Protein AF-A0A0P9W1X7-F1 (afdb_monomer)

Sequence (98 aa):
MSSSPAEKRPLPSILAGPLLRRQEAGRLVLWLVGSRPLKLILRLRHGVENAADDFNDHSLTDQQCQIVAVGRHAFIHLIDLQLEAERPWTPGSITTCW

Radius of gyration: 21.08 Å; Cα contacts (8 Å, |Δi|>4): 143; chains: 1; bounding box: 38×34×87 Å

Organism: NCBI:txid86176

Mean predicted aligned error: 11.5 Å

Nearest PDB structures (foldseek):
  7tug-assembly1_D  TM=4.392E-01  e=5.289E+00  Homo sapiens
  4fei-assembly1_A-2  TM=2.155E-01  e=1.036E+00  Deinococcus radiodurans R1 = ATCC 13939 = DSM 20539
  5ds1-assembly1_A-2  TM=2.514E-01  e=3.189E+00  Pisum sativum
  8u7i-assembly1_L  TM=2.871E-01  e=5.595E+00 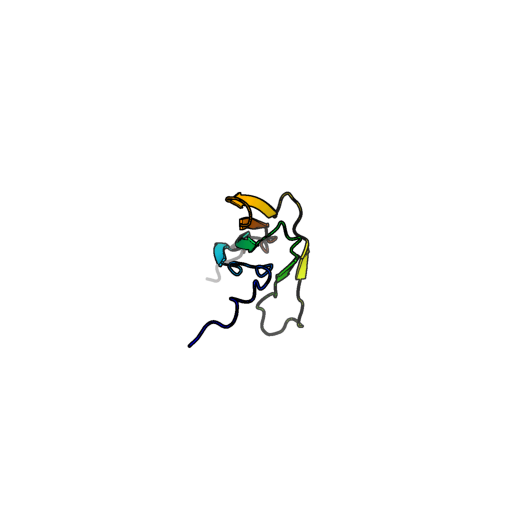 Bacillus phage phi3T

Solvent-accessible surface area (backbone atoms only — not comparable to full-atom values): 6301 Å² total; per-residue (Å²): 137,90,73,78,74,81,72,82,67,75,79,54,66,63,74,40,72,77,40,79,75,45,80,55,89,36,36,43,31,34,36,32,30,17,39,48,94,76,92,58,70,50,74,45,69,74,90,53,96,79,62,70,96,58,63,50,76,42,77,56,46,78,90,28,37,45,76,46,76,50,84,91,54,35,21,40,34,44,32,49,44,77,43,88,47,81,68,80,84,74,93,79,76,85,72,81,81,126

Structure (mmCIF, N/CA/C/O backbone):
data_AF-A0A0P9W1X7-F1
#
_entry.id   AF-A0A0P9W1X7-F1
#
loop_
_atom_site.group_PDB
_atom_site.id
_atom_site.type_symbol
_atom_site.label_atom_id
_atom_site.label_alt_id
_atom_site.label_comp_id
_atom_site.label_asym_id
_atom_site.label_entity_id
_atom_site.label_seq_id
_atom_site.pdbx_PDB_ins_code
_atom_site.Cartn_x
_atom_site.Cartn_y
_atom_site.Cartn_z
_atom_site.occupancy
_atom_site.B_iso_or_equiv
_atom_site.auth_seq_id
_atom_site.auth_comp_id
_atom_site.auth_asym_id
_atom_site.auth_atom_id
_atom_site.pdbx_PDB_model_num
ATOM 1 N N . MET A 1 1 ? 0.780 -22.601 37.048 1.00 41.12 1 MET A N 1
ATOM 2 C CA . MET A 1 1 ? -0.371 -21.725 36.733 1.00 41.12 1 MET A CA 1
ATOM 3 C C . MET A 1 1 ? 0.197 -20.332 36.473 1.00 41.12 1 MET A C 1
ATOM 5 O O . MET A 1 1 ? 0.480 -19.626 37.422 1.00 41.12 1 MET A O 1
ATOM 9 N N . SER A 1 2 ? 0.775 -20.057 35.301 1.00 53.72 2 SER A N 1
ATOM 10 C CA . SER A 1 2 ? 0.134 -19.671 34.025 1.00 53.72 2 SER A CA 1
ATOM 11 C C . SER A 1 2 ? -0.872 -18.530 34.140 1.00 53.72 2 SER A C 1
ATOM 13 O O . SER A 1 2 ? -2.070 -18.773 34.147 1.00 53.72 2 SER A O 1
ATOM 15 N N . SER A 1 3 ? -0.353 -17.303 34.150 1.00 45.16 3 SER A N 1
ATOM 16 C CA . SER A 1 3 ? -0.833 -16.209 33.295 1.00 45.16 3 SER A CA 1
ATOM 17 C C . SER A 1 3 ? 0.162 -15.049 33.399 1.00 45.16 3 SER A C 1
ATOM 19 O O . SER A 1 3 ? 0.045 -14.202 34.281 1.00 45.16 3 SER A O 1
ATOM 21 N N . SER A 1 4 ? 1.171 -15.021 32.520 1.00 57.12 4 SER A N 1
ATOM 22 C CA . SER A 1 4 ? 1.855 -13.753 32.235 1.00 57.12 4 SER A CA 1
ATOM 23 C C . SER A 1 4 ? 0.797 -12.841 31.608 1.00 57.12 4 SER A C 1
ATOM 25 O O . SER A 1 4 ? 0.078 -13.324 30.723 1.00 57.12 4 SER A O 1
ATOM 27 N N . PRO A 1 5 ? 0.601 -11.595 32.076 1.00 58.22 5 PRO A N 1
ATOM 28 C CA . PRO A 1 5 ? -0.385 -10.712 31.473 1.00 58.22 5 PRO A CA 1
ATOM 29 C C . PRO A 1 5 ? -0.018 -10.628 29.998 1.00 58.22 5 PRO A C 1
ATOM 31 O O . PRO A 1 5 ? 1.144 -10.388 29.682 1.00 58.22 5 PRO A O 1
ATOM 34 N N . ALA A 1 6 ? -0.967 -10.911 29.106 1.00 60.97 6 ALA A N 1
ATOM 35 C CA . ALA A 1 6 ? -0.779 -10.700 27.682 1.00 60.97 6 ALA A CA 1
ATOM 36 C C . ALA A 1 6 ? -0.344 -9.242 27.504 1.00 60.97 6 ALA A C 1
ATOM 38 O O . ALA A 1 6 ? -1.149 -8.314 27.606 1.00 60.97 6 ALA A O 1
ATOM 39 N N . GLU A 1 7 ? 0.967 -9.061 27.385 1.00 59.34 7 GLU A N 1
ATOM 40 C CA . GLU A 1 7 ? 1.653 -7.793 27.278 1.00 59.34 7 GLU A CA 1
ATOM 41 C C . GLU A 1 7 ? 1.005 -7.106 26.084 1.00 59.34 7 GLU A C 1
ATOM 43 O O . GLU A 1 7 ? 1.087 -7.611 24.963 1.00 59.34 7 GLU A O 1
ATOM 48 N N . LYS A 1 8 ? 0.247 -6.030 26.334 1.00 63.31 8 LYS A N 1
ATOM 49 C CA . LYS A 1 8 ? -0.451 -5.262 25.298 1.00 63.31 8 LYS A CA 1
ATOM 50 C C . LYS A 1 8 ? 0.601 -4.564 24.445 1.00 63.31 8 LYS A C 1
ATOM 52 O O . LYS A 1 8 ? 0.815 -3.361 24.574 1.00 63.31 8 LYS A O 1
ATOM 57 N N . ARG A 1 9 ? 1.313 -5.326 23.618 1.00 72.69 9 ARG A N 1
ATOM 58 C CA . ARG A 1 9 ? 2.293 -4.774 22.699 1.00 72.69 9 ARG A CA 1
ATOM 59 C C . ARG A 1 9 ? 1.532 -3.884 21.726 1.00 72.69 9 ARG A C 1
ATOM 61 O O . ARG A 1 9 ? 0.504 -4.316 21.195 1.00 72.69 9 ARG A O 1
ATOM 68 N N . PRO A 1 10 ? 1.982 -2.635 21.534 1.00 79.81 10 PRO A N 1
ATOM 69 C CA . PRO A 1 10 ? 1.356 -1.750 20.570 1.00 79.81 10 PRO A CA 1
ATOM 70 C C . PRO A 1 10 ? 1.345 -2.438 19.203 1.00 79.81 10 PRO A C 1
ATOM 72 O O . PRO A 1 10 ? 2.302 -3.128 18.843 1.00 79.81 10 PRO A O 1
ATOM 75 N N . LEU A 1 11 ? 0.244 -2.278 18.464 1.00 83.88 11 LEU A N 1
ATOM 76 C CA . LEU A 1 11 ? 0.127 -2.848 17.124 1.00 83.88 11 LEU A CA 1
ATOM 77 C C . LEU A 1 11 ? 1.306 -2.366 16.265 1.00 83.88 11 LEU A C 1
ATOM 79 O O . LEU A 1 11 ? 1.643 -1.176 16.308 1.00 83.88 11 LEU A O 1
ATOM 83 N N . PRO A 1 12 ? 1.936 -3.254 15.478 1.00 88.06 12 PRO A N 1
ATOM 84 C CA . PRO A 1 12 ? 3.013 -2.845 14.595 1.00 88.06 12 PRO A CA 1
ATOM 85 C C . PRO A 1 12 ? 2.490 -1.819 13.587 1.00 88.06 12 PRO A C 1
ATOM 87 O O . PRO A 1 12 ? 1.312 -1.814 13.222 1.00 88.06 12 PRO A O 1
ATOM 90 N N . SER A 1 13 ? 3.362 -0.914 13.139 1.00 89.75 13 SER A N 1
ATOM 91 C CA . SER A 1 13 ? 2.955 0.128 12.184 1.00 89.75 13 SER A CA 1
ATOM 92 C C . SER A 1 13 ? 2.525 -0.467 10.841 1.00 89.75 13 SER A C 1
ATOM 94 O O . SER A 1 13 ? 1.607 0.060 10.223 1.00 89.75 13 SER A O 1
ATOM 96 N N . ILE A 1 14 ? 3.136 -1.583 10.436 1.00 91.62 14 ILE A N 1
ATOM 97 C CA . ILE A 1 14 ? 2.773 -2.364 9.252 1.00 91.62 14 ILE A CA 1
ATOM 98 C C . ILE A 1 14 ? 2.119 -3.658 9.739 1.00 91.62 14 ILE A C 1
ATOM 100 O O . ILE A 1 14 ? 2.735 -4.426 10.475 1.00 91.62 14 ILE A O 1
ATOM 104 N N . LEU A 1 15 ? 0.867 -3.872 9.345 1.00 90.44 15 LEU A N 1
ATOM 105 C CA . LEU A 1 15 ? 0.092 -5.080 9.632 1.00 90.44 15 LEU A CA 1
ATOM 106 C C . LEU A 1 15 ? 0.282 -6.140 8.545 1.00 90.44 15 LEU A C 1
ATOM 108 O O . LEU A 1 15 ? 0.360 -7.325 8.853 1.00 90.44 15 LEU A O 1
ATOM 112 N N . ALA A 1 16 ? 0.379 -5.712 7.285 1.00 89.62 16 ALA A N 1
ATOM 113 C CA . ALA A 1 16 ? 0.721 -6.564 6.154 1.00 89.62 16 ALA A CA 1
ATOM 114 C C . ALA A 1 16 ? 1.673 -5.809 5.222 1.00 89.62 16 ALA A C 1
ATOM 116 O O . ALA A 1 16 ? 1.434 -4.641 4.901 1.00 89.62 16 ALA A O 1
ATOM 117 N N . GLY A 1 17 ? 2.764 -6.479 4.844 1.00 83.62 17 GLY A N 1
ATOM 118 C CA . GLY A 1 17 ? 3.833 -5.912 4.025 1.00 83.62 17 GLY A CA 1
ATOM 119 C C . GLY A 1 17 ? 3.401 -5.592 2.591 1.00 83.62 17 GLY A C 1
ATOM 120 O O . GLY A 1 17 ? 2.282 -5.924 2.198 1.00 83.62 17 GLY A O 1
ATOM 121 N N . PRO A 1 18 ? 4.280 -4.939 1.813 1.00 88.06 18 PRO A N 1
ATOM 122 C CA . PRO A 1 18 ? 3.957 -4.493 0.467 1.00 88.06 18 PRO A CA 1
ATOM 123 C C . PRO A 1 18 ? 3.680 -5.693 -0.444 1.00 88.06 18 PRO A C 1
ATOM 125 O O . PRO A 1 18 ? 4.568 -6.480 -0.765 1.00 88.06 18 PRO A O 1
ATOM 128 N N . LEU A 1 19 ? 2.427 -5.824 -0.856 1.00 91.38 19 LEU A N 1
ATOM 129 C CA . LEU A 1 19 ? 1.961 -6.813 -1.810 1.00 91.38 19 LEU A CA 1
ATOM 130 C C . LEU A 1 19 ? 1.973 -6.185 -3.194 1.00 91.38 19 LEU A C 1
ATOM 132 O O . LEU A 1 19 ? 1.216 -5.253 -3.468 1.00 91.38 19 LEU A O 1
ATOM 136 N N . LEU A 1 20 ? 2.814 -6.712 -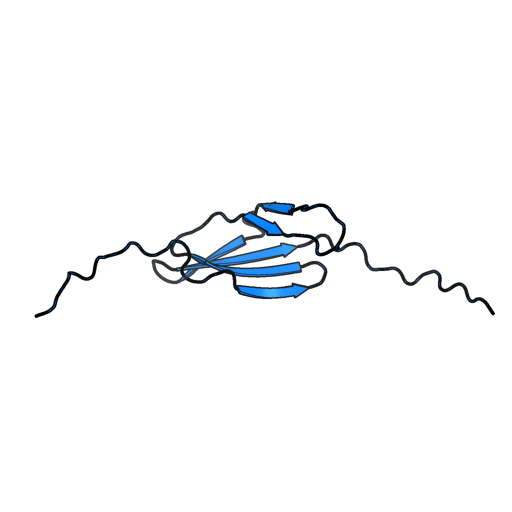4.077 1.00 91.50 20 LEU A N 1
ATOM 137 C CA . LEU A 1 20 ? 2.786 -6.342 -5.483 1.00 91.50 20 LEU A CA 1
ATOM 138 C C . LEU A 1 20 ? 1.490 -6.870 -6.105 1.00 91.50 20 LEU A C 1
ATOM 140 O O . LEU A 1 20 ? 1.296 -8.079 -6.236 1.00 91.50 20 LEU A O 1
ATOM 144 N N . ARG A 1 21 ? 0.579 -5.963 -6.462 1.00 90.12 21 ARG A N 1
ATOM 145 C CA . ARG A 1 21 ? -0.717 -6.323 -7.044 1.00 90.12 21 ARG A CA 1
ATOM 146 C C . ARG A 1 21 ? -0.647 -6.412 -8.558 1.00 90.12 21 ARG A C 1
ATOM 148 O O . ARG A 1 21 ? -1.323 -7.251 -9.151 1.00 90.12 21 ARG A O 1
ATOM 155 N N . ARG A 1 22 ? 0.128 -5.520 -9.175 1.00 90.38 22 ARG A N 1
ATOM 156 C CA . ARG A 1 22 ? 0.251 -5.414 -10.626 1.00 90.38 22 ARG A CA 1
ATOM 157 C C . ARG A 1 22 ? 1.587 -4.795 -10.994 1.00 90.38 22 ARG A C 1
ATOM 159 O O . ARG A 1 22 ? 1.992 -3.804 -10.392 1.00 90.38 22 ARG A O 1
ATOM 166 N N . GLN A 1 23 ? 2.218 -5.358 -12.011 1.00 89.19 23 GLN A N 1
ATOM 167 C CA . GLN A 1 23 ? 3.434 -4.830 -12.604 1.00 89.19 23 GLN A CA 1
ATOM 168 C C . GLN A 1 23 ? 3.254 -4.789 -14.118 1.00 89.19 23 GLN A C 1
ATOM 170 O O . GLN A 1 23 ? 2.883 -5.788 -14.732 1.00 89.19 23 GLN A O 1
ATOM 175 N N . GLU A 1 24 ? 3.517 -3.627 -14.699 1.00 86.88 24 GLU A N 1
ATOM 176 C CA . GLU A 1 24 ? 3.588 -3.384 -16.136 1.00 86.88 24 GLU A CA 1
ATOM 177 C C . GLU A 1 24 ? 4.843 -2.578 -16.466 1.00 86.88 24 GLU A C 1
ATOM 179 O O . GLU A 1 24 ? 5.462 -1.996 -15.577 1.00 86.88 24 GLU A O 1
ATOM 184 N N . ALA A 1 25 ? 5.184 -2.492 -17.754 1.00 80.94 25 ALA A N 1
ATOM 185 C CA . ALA A 1 25 ? 6.377 -1.793 -18.236 1.00 80.94 25 ALA A CA 1
ATOM 186 C C . ALA A 1 25 ? 6.475 -0.317 -17.791 1.00 80.94 25 ALA A C 1
ATOM 188 O O . ALA A 1 25 ? 7.579 0.198 -17.681 1.00 80.94 25 ALA A O 1
ATOM 189 N N . GLY A 1 26 ? 5.347 0.344 -17.510 1.00 85.94 26 GLY A N 1
ATOM 190 C CA . GLY A 1 26 ? 5.302 1.740 -17.055 1.00 85.94 26 GLY A CA 1
ATOM 191 C C . GLY A 1 26 ? 4.479 1.962 -15.790 1.00 85.94 26 GLY A C 1
ATOM 192 O O . GLY A 1 26 ? 4.142 3.095 -15.474 1.00 85.94 26 GLY A O 1
ATOM 193 N N . ARG A 1 27 ? 4.075 0.906 -15.076 1.00 89.06 27 ARG A N 1
ATOM 194 C CA . ARG A 1 27 ? 3.171 1.063 -13.930 1.00 89.06 27 ARG A CA 1
ATOM 195 C C . ARG A 1 27 ? 3.379 -0.014 -12.887 1.00 89.06 27 ARG A C 1
ATOM 197 O O . ARG A 1 27 ? 3.394 -1.206 -13.199 1.00 89.06 27 ARG A O 1
ATOM 204 N N . LEU A 1 28 ? 3.463 0.406 -11.633 1.00 90.81 28 LEU A N 1
ATOM 205 C CA . LEU A 1 28 ? 3.630 -0.471 -10.489 1.00 90.81 28 LEU A CA 1
ATOM 206 C C . LEU A 1 28 ? 2.534 -0.196 -9.463 1.00 90.81 28 LEU A C 1
ATOM 208 O O . LEU A 1 28 ? 2.418 0.914 -8.950 1.00 90.81 28 LEU A O 1
ATOM 212 N N . VAL A 1 29 ? 1.749 -1.227 -9.147 1.00 92.50 29 VAL A N 1
ATOM 213 C CA . VAL A 1 29 ? 0.693 -1.145 -8.134 1.00 92.50 29 VAL A CA 1
ATOM 214 C C . VAL A 1 29 ? 1.056 -2.030 -6.951 1.00 92.50 29 VAL A C 1
ATOM 216 O O . VAL A 1 29 ? 1.133 -3.255 -7.094 1.00 92.50 29 VAL A O 1
ATOM 219 N N . LEU A 1 30 ? 1.229 -1.427 -5.775 1.00 93.81 30 LEU A N 1
ATOM 220 C CA . LEU A 1 30 ? 1.508 -2.127 -4.521 1.00 93.81 30 LEU A CA 1
ATOM 221 C C . LEU A 1 30 ? 0.471 -1.793 -3.461 1.00 93.81 30 LEU A C 1
ATOM 223 O O . LEU A 1 30 ? 0.007 -0.661 -3.370 1.00 93.81 30 LEU A O 1
ATOM 227 N N . TRP A 1 31 ? 0.152 -2.760 -2.612 1.00 94.19 31 TRP A N 1
ATOM 228 C CA . TRP A 1 31 ? -0.730 -2.562 -1.468 1.00 94.19 31 TRP A CA 1
ATOM 229 C C . TRP A 1 31 ? 0.027 -2.800 -0.168 1.00 94.19 31 TRP A C 1
ATOM 231 O O . TRP A 1 31 ? 0.747 -3.784 -0.048 1.00 94.19 31 TRP A O 1
ATOM 241 N N . LEU A 1 32 ? -0.161 -1.937 0.826 1.00 94.12 32 LEU A N 1
ATOM 242 C CA . LEU A 1 32 ? 0.395 -2.111 2.170 1.00 94.12 32 LEU A CA 1
ATOM 243 C C . LEU A 1 32 ? -0.689 -1.843 3.206 1.00 94.12 32 LEU A C 1
ATOM 245 O O . LEU A 1 32 ? -1.428 -0.869 3.091 1.00 94.12 32 LEU A O 1
ATOM 249 N N . VAL A 1 33 ? -0.780 -2.669 4.247 1.00 94.75 33 VAL A N 1
ATOM 250 C CA . VAL A 1 33 ? -1.738 -2.425 5.333 1.00 94.75 33 VAL A CA 1
ATOM 251 C C . VAL A 1 33 ? -0.987 -1.912 6.547 1.00 94.75 33 VAL A C 1
ATOM 253 O O . VAL A 1 33 ? -0.157 -2.618 7.115 1.00 94.75 33 VAL A O 1
ATOM 256 N N . GLY A 1 34 ? -1.284 -0.679 6.946 1.00 94.00 34 GLY A N 1
ATOM 257 C CA . GLY A 1 34 ? -0.753 -0.052 8.149 1.00 94.00 34 GLY A CA 1
ATOM 258 C C . GLY A 1 34 ? -1.773 -0.049 9.280 1.00 94.00 34 GLY A C 1
ATOM 259 O O . GLY A 1 34 ? -2.977 -0.104 9.036 1.00 94.00 34 GLY A O 1
ATOM 260 N N . SER A 1 35 ? -1.308 0.052 10.524 1.00 93.50 35 SER A N 1
ATOM 261 C CA . SER A 1 35 ? -2.204 0.239 11.676 1.00 93.50 35 SER A CA 1
ATOM 262 C C . SER A 1 35 ? -2.690 1.681 11.861 1.00 93.50 35 SER A C 1
ATOM 264 O O . SER A 1 35 ? -3.617 1.952 12.624 1.00 93.50 35 SER A O 1
ATOM 266 N N . ARG A 1 36 ? -2.063 2.602 11.129 1.00 91.56 36 ARG A N 1
ATOM 267 C CA . ARG A 1 36 ? -2.323 4.042 11.044 1.00 91.56 36 ARG A CA 1
ATOM 268 C C . ARG A 1 36 ? -1.994 4.524 9.623 1.00 91.56 36 ARG A C 1
ATOM 270 O O . ARG A 1 36 ? -1.309 3.792 8.907 1.00 91.56 36 ARG A O 1
ATOM 277 N N . PRO A 1 37 ? -2.407 5.737 9.224 1.00 89.94 37 PRO A N 1
ATOM 278 C CA . PRO A 1 37 ? -1.918 6.360 7.998 1.00 89.94 37 PRO A CA 1
ATOM 279 C C . PRO A 1 37 ? -0.393 6.530 8.053 1.00 89.94 37 PRO A C 1
ATOM 281 O O . PRO A 1 37 ? 0.145 7.058 9.033 1.00 89.94 37 PRO A O 1
ATOM 284 N N . LEU A 1 38 ? 0.305 6.066 7.019 1.00 88.12 38 LEU A N 1
ATOM 285 C CA . LEU A 1 38 ? 1.757 6.125 6.889 1.00 88.12 38 LEU A CA 1
ATOM 286 C C . LEU A 1 38 ? 2.129 6.961 5.665 1.00 88.12 38 LEU A C 1
ATOM 288 O O . LEU A 1 38 ? 1.568 6.790 4.586 1.00 88.12 38 LEU A O 1
ATOM 292 N N . LYS A 1 39 ? 3.125 7.833 5.833 1.00 87.75 39 LYS A N 1
ATOM 293 C CA . LYS A 1 39 ? 3.821 8.452 4.703 1.00 87.75 39 LYS A CA 1
ATOM 294 C C . LYS A 1 39 ? 4.886 7.476 4.222 1.00 87.75 39 LYS A C 1
ATOM 296 O O . LYS A 1 39 ? 5.715 7.040 5.020 1.00 87.75 39 LYS A O 1
ATOM 301 N N . LEU A 1 40 ? 4.822 7.109 2.949 1.00 87.69 40 LEU A N 1
ATOM 302 C CA . LEU A 1 40 ? 5.646 6.065 2.354 1.00 87.69 40 LEU A CA 1
ATOM 303 C C . LEU A 1 40 ? 6.518 6.666 1.248 1.00 87.69 40 LEU A C 1
ATOM 305 O O . LEU A 1 40 ? 6.085 7.553 0.516 1.00 87.69 40 LEU A O 1
ATOM 309 N N . ILE A 1 41 ? 7.743 6.163 1.134 1.00 89.31 41 ILE A N 1
ATOM 310 C CA . ILE A 1 41 ? 8.661 6.457 0.031 1.00 89.31 41 ILE A CA 1
ATOM 311 C C . ILE A 1 41 ? 8.915 5.128 -0.666 1.00 89.31 41 ILE A C 1
ATOM 313 O O . ILE A 1 41 ? 9.199 4.128 -0.001 1.00 89.31 41 ILE A O 1
ATOM 317 N N . LEU A 1 42 ? 8.776 5.109 -1.987 1.00 88.81 42 LEU A N 1
ATOM 318 C CA . LEU A 1 42 ? 9.025 3.922 -2.785 1.00 88.81 42 LEU A CA 1
ATOM 319 C C . LEU A 1 42 ? 10.398 4.045 -3.440 1.00 88.81 42 LEU A C 1
ATOM 321 O O . LEU A 1 42 ? 10.611 4.902 -4.288 1.00 88.81 42 LEU A O 1
ATOM 325 N N . ARG A 1 43 ? 11.321 3.176 -3.037 1.00 87.81 43 ARG A N 1
ATOM 326 C CA . ARG A 1 43 ? 12.678 3.115 -3.574 1.00 87.81 43 ARG A CA 1
ATOM 327 C C . ARG A 1 43 ? 12.767 2.003 -4.613 1.00 87.81 43 ARG A C 1
ATOM 329 O O . ARG A 1 43 ? 12.568 0.837 -4.267 1.00 87.81 43 ARG A O 1
ATOM 336 N N . LEU A 1 44 ? 13.060 2.348 -5.864 1.00 85.44 44 LEU A N 1
ATOM 337 C CA . LEU A 1 44 ? 13.177 1.394 -6.970 1.00 85.44 44 LEU A CA 1
ATOM 338 C C . LEU A 1 44 ? 14.606 1.353 -7.504 1.00 85.44 44 LEU A C 1
ATOM 340 O O . LEU A 1 44 ? 15.270 2.379 -7.585 1.00 85.44 44 LEU A O 1
ATOM 344 N N . ARG A 1 45 ? 15.067 0.156 -7.879 1.00 80.94 45 ARG A N 1
ATOM 345 C CA . ARG A 1 45 ? 16.352 -0.053 -8.559 1.00 80.94 45 ARG A CA 1
ATOM 346 C C . ARG A 1 45 ? 16.109 -0.448 -10.009 1.00 80.94 45 ARG A C 1
ATOM 348 O O . ARG A 1 45 ? 15.268 -1.314 -10.269 1.00 80.94 45 ARG A O 1
ATOM 355 N N . HIS A 1 46 ? 16.856 0.142 -10.935 1.00 72.38 46 HIS A N 1
ATOM 356 C CA . HIS A 1 46 ? 16.862 -0.311 -12.324 1.00 72.38 46 HIS A CA 1
ATOM 357 C C . HIS A 1 46 ? 17.724 -1.575 -12.430 1.00 72.38 46 HIS A C 1
ATOM 359 O O . HIS A 1 46 ? 18.867 -1.599 -11.995 1.00 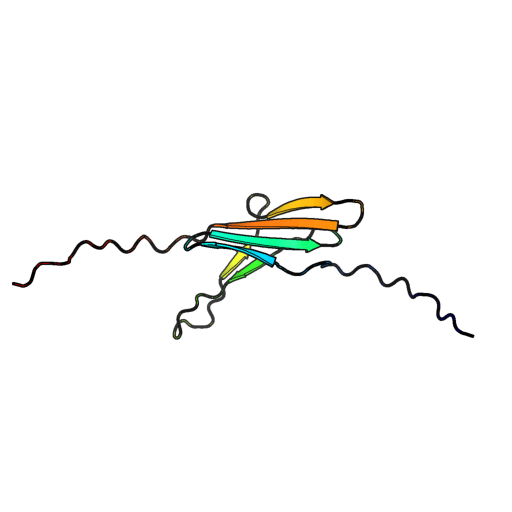72.38 46 HIS A O 1
ATOM 365 N N . GLY A 1 47 ? 17.164 -2.659 -12.972 1.00 64.75 47 GLY A N 1
ATOM 366 C CA . 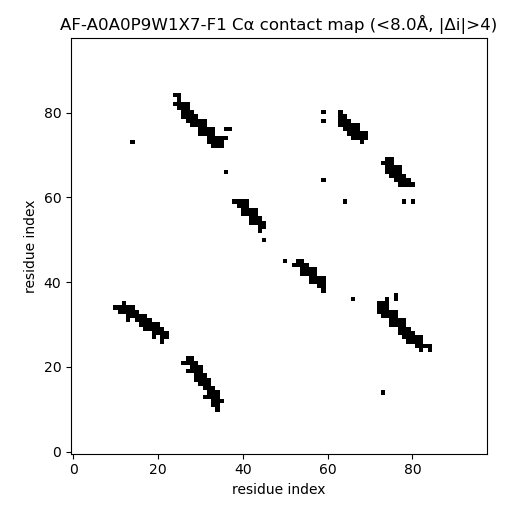GLY A 1 47 ? 17.801 -3.983 -12.996 1.00 64.75 47 GLY A CA 1
ATOM 367 C C . GLY A 1 47 ? 18.910 -4.166 -14.038 1.00 64.75 47 GLY A C 1
ATOM 368 O O . GLY A 1 47 ? 19.107 -5.286 -14.496 1.00 64.75 47 GLY A O 1
ATOM 369 N N . VAL A 1 48 ? 19.588 -3.100 -14.468 1.00 60.97 48 VAL A N 1
ATOM 370 C CA . VAL A 1 48 ? 20.646 -3.196 -15.483 1.00 60.97 48 VAL A CA 1
ATOM 371 C C . VAL A 1 48 ? 21.958 -3.538 -14.779 1.00 60.97 48 VAL A C 1
ATOM 373 O O . VAL A 1 48 ? 22.442 -2.740 -13.985 1.00 60.97 48 VAL A O 1
ATOM 376 N N . GLU A 1 49 ? 22.533 -4.706 -15.084 1.00 57.09 49 GLU A N 1
ATOM 377 C CA . GLU A 1 49 ? 23.703 -5.326 -14.418 1.00 57.09 49 GLU A CA 1
ATOM 378 C C . GLU A 1 49 ? 24.976 -4.460 -14.300 1.00 57.09 49 GLU A C 1
ATOM 380 O O . GLU A 1 49 ? 25.921 -4.878 -13.643 1.00 57.09 49 GLU A O 1
ATOM 385 N N . ASN A 1 50 ? 25.019 -3.262 -14.890 1.00 52.47 50 ASN A N 1
ATOM 386 C CA . ASN A 1 50 ? 26.191 -2.378 -14.884 1.00 52.47 50 ASN A CA 1
ATOM 387 C C . ASN A 1 50 ? 25.870 -0.898 -14.611 1.00 52.47 50 ASN A C 1
ATOM 389 O O . ASN A 1 50 ? 26.754 -0.052 -14.748 1.00 52.47 50 ASN A O 1
ATOM 393 N N . ALA A 1 51 ? 24.628 -0.558 -14.252 1.00 54.75 51 ALA A N 1
ATOM 394 C CA . ALA A 1 51 ? 24.371 0.750 -13.663 1.00 54.75 51 ALA A CA 1
ATOM 395 C C . ALA A 1 51 ? 24.889 0.701 -12.221 1.00 54.75 51 ALA A C 1
ATOM 397 O O . ALA A 1 51 ? 24.679 -0.297 -11.530 1.00 54.75 51 ALA A O 1
ATOM 398 N N . ALA A 1 52 ? 25.586 1.748 -11.772 1.00 55.47 52 ALA A N 1
ATOM 399 C CA . ALA A 1 52 ? 25.857 1.940 -10.349 1.00 55.47 52 ALA A CA 1
ATOM 400 C C . ALA A 1 52 ? 24.552 1.770 -9.545 1.00 55.47 52 ALA A C 1
ATOM 402 O O . ALA A 1 52 ? 23.479 1.837 -10.136 1.00 55.47 52 ALA A O 1
ATOM 403 N N . ASP A 1 53 ? 24.653 1.507 -8.239 1.00 59.28 53 ASP A N 1
ATOM 404 C CA . ASP A 1 53 ? 23.566 1.286 -7.260 1.00 59.28 53 ASP A CA 1
ATOM 405 C C . ASP A 1 53 ? 22.555 2.469 -7.178 1.00 59.28 53 ASP A C 1
ATOM 407 O O . ASP A 1 53 ? 22.320 3.080 -6.133 1.00 59.28 53 ASP A O 1
ATOM 411 N N . ASP A 1 54 ? 21.947 2.821 -8.305 1.00 69.88 54 ASP A N 1
ATOM 412 C CA . ASP A 1 54 ? 21.134 3.998 -8.527 1.00 69.88 54 ASP A CA 1
ATOM 413 C C . ASP A 1 54 ? 19.710 3.623 -8.147 1.00 69.88 54 ASP A C 1
ATOM 415 O O . ASP A 1 54 ? 18.891 3.110 -8.920 1.00 69.88 54 ASP A O 1
ATOM 419 N N . PHE A 1 55 ? 19.452 3.828 -6.864 1.00 76.88 55 PHE A N 1
ATOM 420 C CA . PHE A 1 55 ? 18.125 3.785 -6.299 1.00 76.88 55 PHE A CA 1
ATOM 421 C C . PHE A 1 55 ? 17.409 5.105 -6.582 1.00 76.88 55 PHE A C 1
ATOM 423 O O . PHE A 1 55 ? 17.830 6.165 -6.122 1.00 76.88 55 PHE A O 1
ATOM 430 N N . ASN A 1 56 ? 16.279 5.020 -7.277 1.00 81.88 56 ASN A N 1
ATOM 431 C CA . ASN A 1 56 ? 15.380 6.143 -7.482 1.00 81.88 56 ASN A CA 1
ATOM 432 C C . ASN A 1 56 ? 14.323 6.156 -6.373 1.00 81.88 56 ASN A C 1
ATOM 434 O O . ASN A 1 56 ? 13.505 5.236 -6.252 1.00 81.88 56 ASN A O 1
ATOM 438 N N . ASP A 1 57 ? 14.361 7.202 -5.546 1.00 85.19 57 ASP A N 1
ATOM 439 C CA . ASP A 1 57 ? 13.372 7.444 -4.498 1.00 85.19 57 ASP A CA 1
ATOM 440 C C . ASP A 1 57 ? 12.174 8.202 -5.073 1.00 85.19 57 ASP A C 1
ATOM 442 O O . ASP A 1 57 ? 12.257 9.372 -5.447 1.00 85.19 57 ASP A O 1
ATOM 446 N N . HIS A 1 58 ? 11.024 7.539 -5.093 1.00 83.44 58 HIS A N 1
ATOM 447 C CA . HIS A 1 58 ? 9.749 8.116 -5.486 1.00 83.44 58 HIS A CA 1
ATOM 448 C C . HIS A 1 58 ? 8.951 8.481 -4.230 1.00 83.44 58 HIS A C 1
ATOM 450 O O . HIS A 1 58 ? 8.478 7.615 -3.485 1.00 83.44 58 HIS A O 1
ATOM 456 N N . SER A 1 59 ? 8.805 9.785 -3.982 1.00 84.19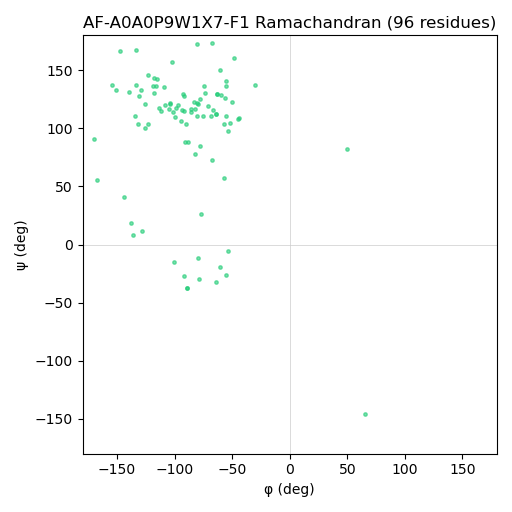 59 SER A N 1
ATOM 457 C CA . SER A 1 59 ? 7.922 10.290 -2.926 1.00 84.19 59 SER A CA 1
ATOM 458 C C . SER A 1 59 ? 6.470 10.084 -3.338 1.00 84.19 59 SER A C 1
ATOM 460 O O . SER A 1 59 ? 6.041 10.633 -4.347 1.00 84.19 59 SER A O 1
ATOM 462 N N . LEU A 1 60 ? 5.715 9.314 -2.554 1.00 86.56 60 LEU A N 1
ATOM 463 C CA . LEU A 1 60 ? 4.315 9.038 -2.850 1.00 86.56 60 LEU A CA 1
ATOM 464 C C . LEU A 1 60 ? 3.444 10.209 -2.391 1.00 86.56 60 LEU A C 1
ATOM 466 O O . LEU A 1 60 ? 3.289 10.454 -1.193 1.00 86.56 60 LEU A O 1
ATOM 470 N N . THR A 1 61 ? 2.891 10.941 -3.354 1.00 86.75 61 THR A N 1
ATOM 471 C CA . THR A 1 61 ? 1.904 11.997 -3.098 1.00 86.75 61 THR A CA 1
ATOM 472 C C . THR A 1 61 ? 0.507 11.405 -2.903 1.00 86.75 61 THR A C 1
ATOM 474 O O . THR A 1 61 ? 0.27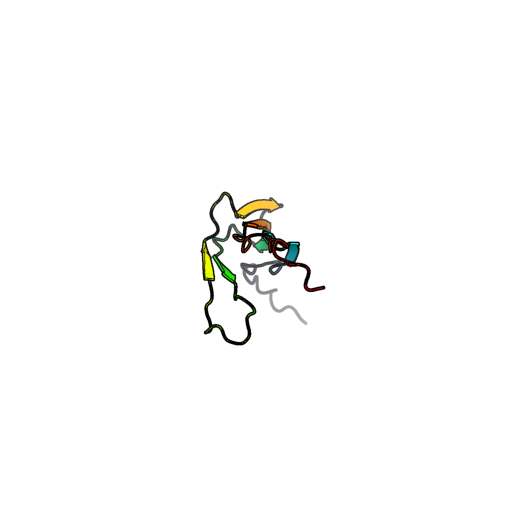8 10.223 -3.170 1.00 86.75 61 THR A O 1
ATOM 477 N N . ASP A 1 62 ? -0.463 12.232 -2.508 1.00 84.81 62 ASP A N 1
ATOM 478 C CA . ASP A 1 62 ? -1.865 11.810 -2.354 1.00 84.81 62 ASP A CA 1
ATOM 479 C C . ASP A 1 62 ? -2.490 11.289 -3.666 1.00 84.81 62 ASP A C 1
ATOM 481 O O . ASP A 1 62 ? -3.487 10.571 -3.638 1.00 84.81 62 ASP A O 1
ATOM 485 N N . GLN A 1 63 ? -1.905 11.617 -4.826 1.00 87.19 63 GLN A N 1
ATOM 486 C CA . GLN A 1 63 ? -2.334 11.079 -6.123 1.00 87.19 63 GLN A CA 1
ATOM 487 C C . GLN A 1 63 ? -1.818 9.658 -6.379 1.00 87.19 63 GLN A C 1
ATOM 489 O O . GLN A 1 63 ? -2.459 8.896 -7.096 1.00 87.19 63 GLN A O 1
ATOM 494 N N . GLN A 1 64 ? -0.660 9.311 -5.815 1.00 89.44 64 GLN A N 1
ATOM 495 C CA . GLN A 1 64 ? 0.019 8.028 -6.021 1.00 89.44 64 GLN A CA 1
ATOM 496 C C . GLN A 1 64 ? -0.205 7.058 -4.858 1.00 89.44 64 GLN A C 1
ATOM 498 O O . GLN A 1 64 ? 0.085 5.873 -4.986 1.00 89.44 64 GLN A O 1
ATOM 503 N N . CYS A 1 65 ? -0.687 7.541 -3.713 1.00 92.00 65 CYS A N 1
ATOM 504 C CA . CYS A 1 65 ? -0.994 6.730 -2.543 1.00 92.00 65 CYS A CA 1
ATOM 505 C C . CYS A 1 65 ? -2.377 7.089 -2.007 1.00 92.00 65 CYS A C 1
ATOM 507 O O . CYS A 1 65 ? -2.562 8.097 -1.326 1.00 92.00 65 CYS A O 1
ATOM 509 N N . GLN A 1 66 ? -3.348 6.224 -2.278 1.00 92.94 66 GLN A N 1
ATOM 510 C CA . GLN A 1 66 ? -4.680 6.342 -1.708 1.00 92.94 66 GLN A CA 1
ATOM 511 C C . GLN A 1 66 ? -4.767 5.513 -0.427 1.00 92.94 66 GLN A C 1
ATOM 513 O O . GLN A 1 66 ? -4.454 4.323 -0.422 1.00 92.94 66 GLN A O 1
ATOM 518 N N . ILE A 1 67 ? -5.241 6.119 0.660 1.00 93.62 67 ILE A N 1
ATOM 519 C CA . ILE A 1 67 ? -5.412 5.433 1.944 1.00 93.62 67 ILE A CA 1
ATOM 520 C C . ILE A 1 67 ? -6.893 5.135 2.172 1.00 93.62 67 ILE A C 1
ATOM 522 O O . ILE A 1 67 ? -7.721 6.042 2.230 1.00 93.62 67 ILE A O 1
ATOM 526 N N . VAL A 1 68 ? -7.222 3.859 2.354 1.00 93.69 68 VAL A N 1
ATOM 527 C CA . VAL A 1 68 ? -8.570 3.386 2.683 1.00 93.69 68 VAL A CA 1
ATOM 5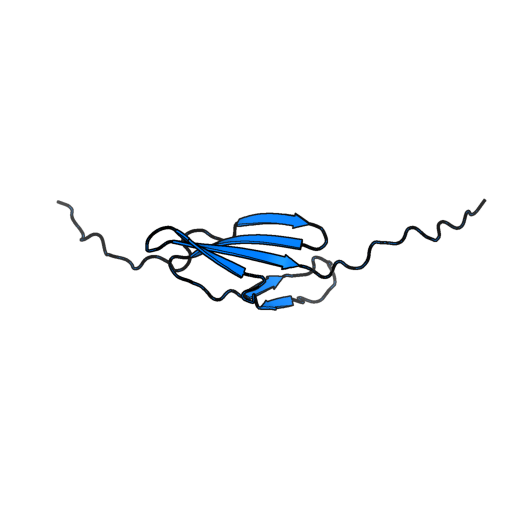28 C C . VAL A 1 68 ? -8.573 2.844 4.108 1.00 93.69 68 VAL A C 1
ATOM 530 O O . VAL A 1 68 ? -7.917 1.846 4.409 1.00 93.69 68 VAL A O 1
ATOM 533 N N . ALA A 1 69 ? -9.312 3.499 5.002 1.00 93.94 69 ALA A N 1
ATOM 534 C CA . ALA A 1 69 ? -9.486 3.030 6.372 1.00 93.94 69 ALA A CA 1
ATOM 535 C C . ALA A 1 69 ? -10.432 1.817 6.417 1.00 93.94 69 ALA A C 1
ATOM 537 O O . ALA A 1 69 ? -11.533 1.847 5.869 1.00 93.94 69 ALA A O 1
ATOM 538 N N . VAL A 1 70 ? -10.009 0.760 7.106 1.00 92.44 70 VAL A N 1
ATOM 539 C CA . VAL A 1 70 ? -10.769 -0.467 7.348 1.00 92.44 70 VAL A CA 1
ATOM 540 C C . VAL A 1 70 ? -10.862 -0.681 8.857 1.00 92.44 70 VAL A C 1
ATOM 542 O O . VAL A 1 70 ? -9.913 -1.080 9.531 1.00 92.44 70 VAL A O 1
ATOM 545 N N . GLY A 1 71 ? -12.033 -0.389 9.417 1.00 90.62 71 GLY A N 1
ATOM 546 C CA . GLY A 1 71 ? -12.229 -0.425 10.863 1.0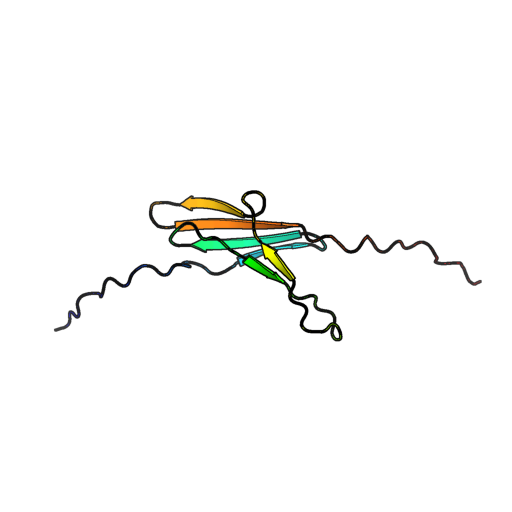0 90.62 71 GLY A CA 1
ATOM 547 C C . GLY A 1 71 ? -11.401 0.641 11.590 1.00 90.62 71 GLY A C 1
ATOM 548 O O . GLY A 1 71 ? -11.218 1.750 11.099 1.00 90.62 71 GLY A O 1
ATOM 549 N N . ARG A 1 72 ? -10.933 0.321 12.803 1.00 86.94 72 ARG A N 1
ATOM 550 C CA . ARG A 1 72 ? -10.281 1.296 13.705 1.00 86.94 72 ARG A CA 1
ATOM 551 C C . ARG A 1 72 ? -8.764 1.367 13.574 1.00 86.94 72 ARG A C 1
ATOM 553 O O . ARG A 1 72 ? -8.166 2.375 13.934 1.00 86.94 72 ARG A O 1
ATOM 560 N N . HIS A 1 73 ? -8.152 0.270 13.144 1.00 89.06 73 HIS A N 1
ATOM 561 C CA . HIS A 1 73 ? -6.707 0.069 13.224 1.00 89.06 73 HIS A CA 1
ATOM 562 C C . HIS A 1 73 ? -6.139 -0.551 11.952 1.00 89.06 73 HIS A C 1
ATOM 564 O O . HIS A 1 73 ? -5.065 -1.122 12.024 1.00 89.06 73 HIS A O 1
ATOM 570 N N . ALA A 1 74 ? -6.837 -0.511 10.816 1.00 91.94 74 ALA A N 1
ATOM 571 C CA . ALA A 1 74 ? -6.274 -0.963 9.550 1.00 91.94 74 ALA A CA 1
ATOM 572 C C . ALA A 1 74 ? -6.477 0.107 8.480 1.00 91.94 74 ALA A C 1
ATOM 574 O O . ALA A 1 74 ? -7.553 0.678 8.343 1.00 91.94 74 ALA A O 1
ATOM 575 N N . PHE A 1 75 ? -5.413 0.393 7.745 1.00 94.94 75 PHE A N 1
ATOM 576 C CA . PHE A 1 75 ? -5.361 1.406 6.703 1.00 94.94 75 PHE A CA 1
ATOM 577 C C . PHE A 1 75 ? -4.665 0.786 5.499 1.00 94.94 75 PHE A C 1
ATOM 579 O O . PHE A 1 75 ? -3.471 0.484 5.551 1.00 94.94 75 PHE A O 1
ATOM 586 N N . ILE A 1 76 ? -5.423 0.550 4.434 1.00 94.56 76 ILE A N 1
ATOM 587 C CA . ILE A 1 76 ? -4.904 0.023 3.176 1.00 94.56 76 ILE A CA 1
ATOM 588 C C . ILE A 1 76 ? -4.325 1.196 2.393 1.00 94.56 76 ILE A C 1
ATOM 590 O O . ILE A 1 76 ? -5.053 2.108 2.020 1.00 94.56 76 ILE A O 1
ATOM 594 N N . HIS A 1 77 ? -3.024 1.160 2.151 1.00 94.06 77 HIS A N 1
ATOM 595 C CA . HIS A 1 77 ? -2.297 2.097 1.307 1.00 94.06 77 HIS A CA 1
ATOM 596 C C . HIS A 1 77 ? -2.220 1.475 -0.085 1.00 94.06 77 HIS A C 1
ATOM 598 O O . HIS A 1 77 ? -1.513 0.486 -0.291 1.00 94.06 77 HIS A O 1
ATOM 604 N N . LEU A 1 78 ? -3.005 2.015 -1.009 1.00 93.12 78 LEU A N 1
ATOM 605 C CA . LEU A 1 78 ? -3.026 1.657 -2.419 1.00 93.12 78 LEU A CA 1
ATOM 606 C C . LEU A 1 78 ? -2.022 2.556 -3.132 1.00 93.12 78 LEU A C 1
ATOM 608 O O . LEU A 1 78 ? -2.276 3.740 -3.335 1.00 93.12 78 LEU A O 1
ATOM 612 N N . ILE A 1 79 ? -0.872 1.990 -3.464 1.00 93.12 79 ILE A N 1
ATOM 613 C CA . ILE A 1 79 ? 0.228 2.687 -4.112 1.00 93.12 79 ILE A CA 1
ATOM 614 C C . ILE A 1 79 ? 0.131 2.403 -5.605 1.00 93.12 79 ILE A C 1
ATOM 616 O O . ILE A 1 79 ? 0.183 1.244 -6.011 1.00 93.12 79 ILE A O 1
ATOM 620 N N . ASP A 1 80 ? -0.010 3.450 -6.403 1.00 92.25 80 ASP A N 1
ATOM 621 C CA . ASP A 1 80 ? -0.038 3.410 -7.858 1.00 92.25 80 ASP A CA 1
ATOM 622 C C . ASP A 1 80 ? 1.020 4.370 -8.398 1.00 92.25 80 ASP A C 1
ATOM 624 O O . ASP A 1 80 ? 0.843 5.591 -8.411 1.00 92.25 80 ASP A O 1
ATOM 628 N N . LEU A 1 81 ? 2.158 3.805 -8.794 1.00 89.50 81 LEU A N 1
ATOM 629 C CA . LEU A 1 81 ? 3.271 4.557 -9.345 1.00 89.50 81 LEU A CA 1
ATOM 630 C C . LEU A 1 81 ? 3.310 4.362 -10.859 1.00 89.50 81 LEU A C 1
ATOM 632 O O . LEU A 1 81 ? 3.476 3.242 -11.345 1.00 89.50 81 LEU A O 1
ATOM 636 N N . GLN A 1 82 ? 3.215 5.468 -11.592 1.00 88.12 82 GLN A N 1
ATOM 637 C CA . GLN A 1 82 ? 3.573 5.500 -13.004 1.00 88.12 82 GLN A CA 1
ATOM 638 C C . GLN A 1 82 ? 5.090 5.629 -13.104 1.00 88.12 82 GLN A C 1
ATOM 640 O O . GLN A 1 82 ? 5.687 6.551 -12.549 1.00 88.12 82 GLN A O 1
ATOM 645 N N . LEU A 1 83 ? 5.700 4.663 -13.772 1.00 81.75 83 LEU A N 1
ATOM 646 C CA . LEU A 1 83 ? 7.091 4.706 -14.177 1.00 81.75 83 LEU A CA 1
ATOM 647 C C . LEU A 1 83 ? 7.097 5.303 -15.574 1.00 81.75 83 LEU A C 1
ATOM 649 O O . LEU A 1 83 ? 6.362 4.825 -16.439 1.00 81.75 83 LEU A O 1
ATOM 653 N N . GLU A 1 84 ? 7.905 6.336 -15.793 1.00 69.50 84 GLU A N 1
ATOM 654 C CA . GLU A 1 84 ? 8.172 6.808 -17.148 1.00 69.50 84 GLU A CA 1
ATOM 655 C C . GLU A 1 84 ? 8.728 5.620 -17.932 1.00 69.50 84 GLU A C 1
ATOM 657 O O . GLU A 1 84 ? 9.852 5.167 -17.710 1.00 69.50 84 GLU A O 1
ATOM 662 N N . ALA A 1 85 ? 7.877 5.034 -18.772 1.00 58.44 85 ALA A N 1
ATOM 663 C CA . ALA A 1 85 ? 8.279 3.939 -19.618 1.00 58.44 85 ALA A CA 1
ATOM 664 C C . ALA A 1 85 ? 9.284 4.518 -20.606 1.00 58.44 85 ALA A C 1
ATOM 666 O O . ALA A 1 85 ? 8.931 5.377 -21.419 1.00 58.44 85 ALA A O 1
ATOM 667 N N . GLU A 1 86 ? 10.525 4.037 -20.532 1.00 55.53 86 GLU A N 1
ATOM 668 C CA . GLU A 1 86 ? 11.496 4.153 -21.612 1.00 55.53 86 GLU A CA 1
ATOM 669 C C . GLU A 1 86 ? 10.749 3.806 -22.908 1.00 55.53 86 GLU A C 1
ATOM 671 O O . GLU A 1 86 ? 10.259 2.691 -23.104 1.00 55.53 86 GLU A O 1
ATOM 676 N N . ARG A 1 87 ? 10.540 4.857 -23.700 1.00 46.06 87 ARG A N 1
ATOM 677 C CA . ARG A 1 87 ? 9.750 4.956 -24.926 1.00 46.06 87 ARG A CA 1
ATOM 678 C C . ARG A 1 87 ? 9.695 3.634 -25.713 1.00 46.06 87 ARG A C 1
ATOM 680 O O . ARG A 1 87 ? 10.745 3.018 -25.898 1.00 46.06 87 ARG A O 1
ATOM 687 N N . PRO A 1 88 ? 8.522 3.223 -26.249 1.00 49.84 88 PRO A N 1
ATOM 688 C CA . PRO A 1 88 ? 8.398 1.976 -26.994 1.00 49.84 88 PRO A CA 1
ATOM 689 C C . PRO A 1 88 ? 9.491 1.888 -28.055 1.00 49.84 88 PRO A C 1
ATOM 691 O O . PRO A 1 88 ? 9.623 2.785 -28.892 1.00 49.84 88 PRO A O 1
ATOM 694 N N . TRP A 1 89 ? 10.276 0.811 -27.976 1.00 50.38 89 TRP A N 1
ATOM 695 C CA . TRP A 1 89 ? 11.232 0.408 -28.997 1.00 50.38 89 TRP A CA 1
ATOM 696 C C . TRP A 1 89 ? 10.539 0.519 -30.353 1.00 50.38 89 TRP A C 1
ATOM 698 O O . TRP A 1 89 ? 9.621 -0.246 -30.637 1.00 50.38 89 TRP A O 1
ATOM 708 N N . THR A 1 90 ? 10.909 1.510 -31.163 1.00 49.75 90 THR A N 1
ATOM 709 C CA . THR A 1 90 ? 10.376 1.672 -32.515 1.00 49.75 90 THR A CA 1
ATOM 710 C C . THR A 1 90 ? 11.049 0.625 -33.401 1.00 49.75 90 THR A C 1
ATOM 712 O O . THR A 1 90 ? 12.241 0.781 -33.685 1.00 49.75 90 THR A O 1
ATOM 715 N N . PRO A 1 91 ? 10.345 -0.415 -33.889 1.00 51.28 91 PRO A N 1
ATOM 716 C CA . PRO A 1 91 ? 10.894 -1.286 -34.911 1.00 51.28 91 PRO A CA 1
ATOM 717 C C . PRO A 1 91 ? 10.760 -0.535 -36.238 1.00 51.28 91 PRO A C 1
ATOM 719 O O . PRO A 1 91 ? 9.764 -0.643 -3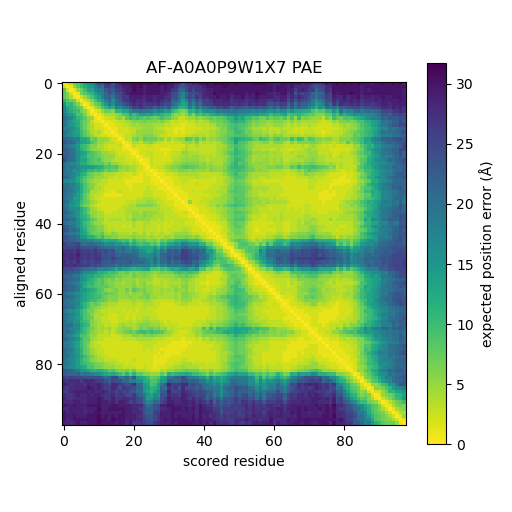6.943 1.00 51.28 91 PRO A O 1
ATOM 722 N N . GLY A 1 92 ? 11.734 0.323 -36.524 1.00 57.53 92 GLY A N 1
ATOM 723 C CA . GLY A 1 92 ? 11.681 1.253 -37.647 1.00 57.53 92 GLY A CA 1
ATOM 724 C C . GLY A 1 92 ? 13.036 1.451 -38.302 1.00 57.53 92 GLY A C 1
ATOM 725 O O . GLY A 1 92 ? 13.398 2.581 -38.589 1.00 57.53 92 GLY A O 1
ATOM 726 N N . SER A 1 93 ? 13.813 0.381 -38.467 1.00 47.47 93 SER A N 1
ATOM 727 C CA . SER A 1 93 ? 14.952 0.300 -39.396 1.00 47.47 93 SER A CA 1
ATOM 728 C C . SER A 1 93 ? 15.388 -1.161 -39.534 1.00 47.47 93 SER A C 1
ATOM 730 O O . SER A 1 93 ? 16.537 -1.509 -39.293 1.00 47.47 93 SER A O 1
ATOM 732 N N . ILE A 1 94 ? 14.463 -2.050 -39.915 1.00 49.75 94 ILE A N 1
ATOM 733 C CA . ILE A 1 94 ? 14.886 -3.246 -40.652 1.00 49.75 94 ILE A CA 1
ATOM 734 C C . ILE A 1 94 ? 15.021 -2.770 -42.095 1.00 49.75 94 ILE A C 1
ATOM 736 O O . ILE A 1 94 ? 14.108 -2.915 -42.904 1.00 49.75 94 ILE A O 1
ATOM 740 N N . THR A 1 95 ? 16.126 -2.081 -42.380 1.00 50.78 95 THR A N 1
ATOM 741 C CA . THR A 1 95 ? 16.556 -1.883 -43.759 1.00 50.78 95 THR A CA 1
ATOM 742 C C . THR A 1 95 ? 16.868 -3.267 -44.288 1.00 50.78 95 THR A C 1
ATOM 744 O O . THR A 1 95 ? 17.769 -3.951 -43.806 1.00 50.78 95 THR A O 1
ATOM 747 N N . THR A 1 96 ? 16.043 -3.694 -45.229 1.00 52.25 96 THR A N 1
ATOM 748 C CA . THR A 1 96 ? 16.209 -4.890 -46.028 1.00 52.25 96 THR A CA 1
ATOM 749 C C . THR A 1 96 ? 17.605 -4.887 -46.653 1.00 52.25 96 THR A C 1
ATOM 751 O O . THR A 1 96 ? 17.851 -4.151 -47.604 1.00 52.25 96 THR A O 1
ATOM 754 N N . CYS A 1 97 ? 18.517 -5.698 -46.124 1.00 48.12 97 CYS A N 1
ATOM 755 C CA . CYS A 1 97 ? 19.693 -6.133 -46.868 1.00 48.12 97 CYS A CA 1
ATOM 756 C C . CYS A 1 97 ? 19.307 -7.445 -47.559 1.00 48.12 97 CYS A C 1
ATOM 758 O O . CYS A 1 97 ? 19.430 -8.518 -46.967 1.00 48.12 97 CYS A O 1
ATOM 760 N N . TRP A 1 98 ? 18.740 -7.320 -48.762 1.00 47.91 98 TRP A N 1
ATOM 761 C CA . TRP A 1 98 ? 18.976 -8.305 -49.820 1.00 47.91 98 TRP A CA 1
ATOM 762 C C . TRP A 1 98 ? 20.334 -8.001 -50.445 1.00 47.91 98 TRP A C 1
ATOM 764 O O . TRP A 1 98 ? 20.646 -6.792 -50.567 1.00 47.91 98 TRP A O 1
#

pLDDT: mean 77.89, std 16.68, range [41.12, 94.94]

Foldseek 3Di:
DDDDDPPCPPDAQWPADWDFPDDDLFKTKTKTKGQDDDFDWDWDADPDPPDPRDIDIHGQDCVQWPWDDDPNGIIITTGMGTHPRPPPDPPPDPPDDD

Secondary structure (DSSP, 8-state):
--------PPPPSEEEEEEEEEEETTEEEEEEEESS----EEEEE---TTS-S-EEEEE--TTTEEEEEETTTEEEEEEEEEP---------------